Protein AF-A0A5A9YPH4-F1 (afdb_monomer_lite)

pLDDT: mean 94.88, std 5.89, range [71.69, 98.81]

Foldseek 3Di:
DVVVVLVVQLVVLVVQLVVLVVVLVVLVVVLVVLVVQLVVLVVQLVVLVVQLVVQVVCVVVVHHDPVSNVVSVVSNVVSVVSSVVSVVVSVVSVVVNVVSVVSSVVSVVSSVVSVD

Organism: NCBI:txid1852029

Secondary structure (DSSP, 8-state):
-HHHHHHHHHHHHHHHHHHHHHHHHHHHHHHHHHHHHHHHHHHHHHHHHHHHHHHHHHHHTT---HHHHHHHHHHHHHHHHHHHHHHHHHHHHHHHHHHHHHHHHHHHHHHHHHH-

Sequence (116 aa):
TALAAAEADVLGAEANLANAEANLQRQQALIEQARAKVRAEQAELVFARHEQSRYQTLASKGAGSLQNAQQAQSRIDTASARLAEGQAAVDATRKQVSVLEARVGQARGDLQRMQA

Radius of gyration: 25.95 Å; chains: 1; bounding box: 55×13×80 Å

Structure (mmCIF, N/CA/C/O backbone):
data_AF-A0A5A9YPH4-F1
#
_entry.id   AF-A0A5A9YPH4-F1
#
loop_
_atom_site.group_PDB
_atom_site.id
_atom_site.type_symbol
_atom_site.label_atom_id
_atom_site.label_alt_id
_atom_site.label_comp_id
_atom_site.label_asym_id
_atom_site.label_entity_id
_atom_site.label_seq_id
_atom_site.pdbx_PDB_ins_code
_atom_site.Cartn_x
_atom_site.Cartn_y
_atom_site.Cartn_z
_atom_site.occupancy
_atom_site.B_iso_or_equiv
_atom_site.auth_seq_id
_atom_site.auth_comp_id
_atom_site.auth_asym_id
_atom_site.auth_atom_id
_atom_site.pdbx_PDB_model_num
ATOM 1 N N . THR A 1 1 ? -19.720 3.042 43.718 1.00 82.19 1 THR A N 1
ATOM 2 C CA . THR A 1 1 ? -21.181 2.794 43.660 1.00 82.19 1 THR A CA 1
ATOM 3 C C . THR A 1 1 ? -21.491 2.076 42.357 1.00 82.19 1 THR A C 1
ATOM 5 O O . THR A 1 1 ? -20.635 2.088 41.483 1.00 82.19 1 THR A O 1
ATOM 8 N N . ALA A 1 2 ? -22.665 1.452 42.208 1.00 89.25 2 ALA A N 1
ATOM 9 C CA . ALA A 1 2 ? -23.051 0.812 40.942 1.00 89.25 2 ALA A CA 1
ATOM 10 C C . ALA A 1 2 ? -23.099 1.814 39.770 1.00 89.25 2 ALA A C 1
ATOM 12 O O . ALA A 1 2 ? -22.659 1.492 38.675 1.00 89.25 2 ALA A O 1
ATOM 13 N N . LEU A 1 3 ? -23.528 3.055 40.035 1.00 91.25 3 LEU A N 1
ATOM 14 C CA . LEU A 1 3 ? -23.510 4.147 39.057 1.00 91.25 3 LEU A CA 1
ATOM 15 C C . LEU A 1 3 ? -22.093 4.467 38.559 1.00 91.25 3 LEU A C 1
ATOM 17 O O . LEU A 1 3 ? -21.858 4.463 37.361 1.00 91.25 3 LEU A O 1
ATOM 21 N N . ALA A 1 4 ? -21.135 4.659 39.472 1.00 94.25 4 ALA A N 1
ATOM 22 C CA . ALA A 1 4 ? -19.754 4.963 39.089 1.00 94.25 4 ALA A CA 1
ATOM 23 C C . ALA A 1 4 ? -19.094 3.827 38.284 1.00 94.25 4 ALA A C 1
ATOM 25 O O . ALA A 1 4 ? -18.204 4.079 37.480 1.00 94.25 4 ALA A O 1
ATOM 26 N N . ALA A 1 5 ? -19.515 2.575 38.505 1.00 92.25 5 ALA A N 1
ATOM 27 C CA . ALA A 1 5 ? -19.056 1.443 37.704 1.00 92.25 5 ALA A CA 1
ATOM 28 C C . ALA A 1 5 ? -19.632 1.499 36.278 1.00 92.25 5 ALA A C 1
ATOM 30 O O . ALA A 1 5 ? -18.870 1.417 35.324 1.00 92.25 5 ALA A O 1
ATOM 31 N N . ALA A 1 6 ? -20.939 1.744 36.135 1.00 93.31 6 ALA A N 1
ATOM 32 C CA . ALA A 1 6 ? -21.577 1.904 34.827 1.00 93.31 6 ALA A CA 1
ATOM 33 C C . ALA A 1 6 ? -21.000 3.089 34.026 1.00 93.31 6 ALA A C 1
ATOM 35 O O . ALA A 1 6 ? -20.738 2.963 32.834 1.00 93.31 6 ALA A O 1
ATOM 36 N N . GLU A 1 7 ? -20.732 4.225 34.677 1.00 95.88 7 GLU A N 1
ATOM 37 C CA . GLU A 1 7 ? -20.077 5.380 34.042 1.00 95.88 7 GLU A CA 1
ATOM 38 C C . GLU A 1 7 ? -18.666 5.034 33.537 1.00 95.88 7 GLU A C 1
ATOM 40 O O . GLU A 1 7 ? -18.279 5.436 32.438 1.00 95.88 7 GLU A O 1
ATOM 45 N N . ALA A 1 8 ? -17.903 4.258 34.313 1.00 96.38 8 ALA A N 1
ATOM 46 C CA . ALA A 1 8 ? -16.579 3.796 33.907 1.00 96.38 8 ALA A CA 1
ATOM 47 C C . ALA A 1 8 ? -16.642 2.820 32.718 1.00 96.38 8 ALA A C 1
ATOM 49 O O . ALA A 1 8 ? -15.803 2.904 31.818 1.00 96.38 8 ALA A O 1
ATOM 50 N N . ASP A 1 9 ? -17.643 1.936 32.681 1.00 96.81 9 ASP A N 1
ATOM 51 C CA . ASP A 1 9 ? -17.851 0.995 31.577 1.00 96.81 9 ASP A CA 1
ATOM 52 C C . ASP A 1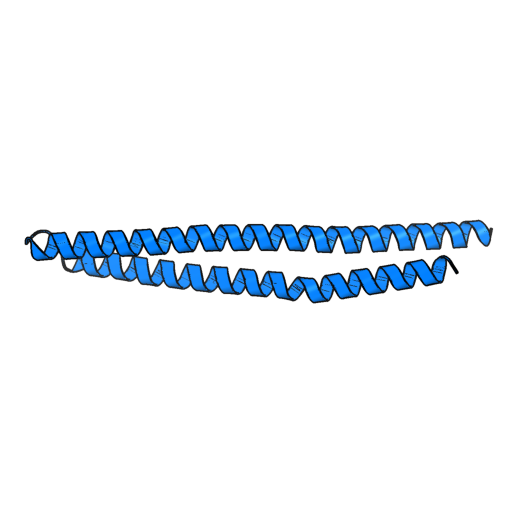 9 ? -18.203 1.722 30.269 1.00 96.81 9 ASP A C 1
ATOM 54 O O . ASP A 1 9 ? -17.641 1.407 29.215 1.00 96.81 9 ASP A O 1
ATOM 58 N N . VAL A 1 10 ? -19.064 2.747 30.333 1.00 97.81 10 VAL A N 1
ATOM 59 C CA . VAL A 1 10 ? -19.382 3.609 29.181 1.00 97.81 10 VAL A CA 1
ATOM 60 C C . VAL A 1 10 ? -18.128 4.323 28.683 1.00 97.81 10 VAL A C 1
ATOM 62 O O . VAL A 1 10 ? -17.810 4.232 27.498 1.00 97.81 10 VAL A O 1
ATOM 65 N N . LEU A 1 11 ? -17.365 4.961 29.577 1.00 98.12 11 LEU A N 1
ATOM 66 C CA . LEU A 1 11 ? -16.129 5.658 29.212 1.00 98.12 11 LEU A CA 1
ATOM 67 C C . LEU A 1 11 ? -15.111 4.713 28.548 1.00 98.12 11 LEU A C 1
ATOM 69 O O . LEU A 1 11 ? -14.457 5.071 27.565 1.00 98.12 11 LEU A O 1
ATOM 73 N N . GLY A 1 12 ? -14.986 3.485 29.059 1.00 98.38 12 GLY A N 1
ATOM 74 C CA . GLY A 1 12 ? -14.142 2.453 28.461 1.00 98.38 12 GLY A CA 1
ATOM 75 C C . GLY A 1 12 ? -14.602 2.057 27.055 1.00 98.38 12 GLY A C 1
ATOM 76 O O . GLY A 1 12 ? -13.780 1.933 26.143 1.00 98.38 12 GLY A O 1
ATOM 77 N N . ALA A 1 13 ? -15.911 1.896 26.848 1.00 98.25 13 ALA A N 1
ATOM 78 C CA . ALA A 1 13 ? -16.478 1.586 25.539 1.00 98.25 13 ALA A CA 1
ATOM 79 C C . ALA A 1 13 ? -16.301 2.738 24.529 1.00 98.25 13 ALA A C 1
ATOM 81 O O . ALA A 1 13 ? -15.963 2.483 23.371 1.00 98.25 13 ALA A O 1
ATOM 82 N N . GLU A 1 14 ? -16.438 3.994 24.962 1.00 98.50 14 GLU A N 1
ATOM 83 C CA . GLU A 1 14 ? -16.157 5.180 24.139 1.00 98.50 14 GLU A CA 1
ATOM 84 C C . GLU A 1 14 ? -14.692 5.222 23.693 1.00 98.50 14 GLU A C 1
ATOM 86 O O . GLU A 1 14 ? -14.404 5.400 22.507 1.00 98.50 14 GLU A O 1
ATOM 91 N N . ALA A 1 15 ? -13.757 4.983 24.618 1.00 98.62 15 ALA A N 1
ATOM 92 C CA . ALA A 1 15 ? -12.331 4.934 24.306 1.00 98.62 15 ALA A CA 1
ATOM 93 C C . ALA A 1 15 ? -11.994 3.809 23.312 1.00 98.62 15 ALA A C 1
ATOM 95 O O . ALA A 1 15 ? -11.196 4.006 22.389 1.00 98.62 15 ALA A O 1
ATOM 96 N N . ASN A 1 16 ? -12.627 2.642 23.459 1.00 98.56 16 ASN A N 1
ATOM 97 C CA . ASN A 1 16 ? -12.456 1.520 22.537 1.00 98.56 16 ASN A CA 1
ATOM 98 C C . ASN A 1 16 ? -12.984 1.843 21.132 1.00 98.56 16 ASN A C 1
ATOM 100 O O . ASN A 1 16 ? -12.309 1.538 20.144 1.00 98.56 16 ASN A O 1
ATOM 104 N N . LEU A 1 17 ? -14.149 2.491 21.025 1.00 98.69 17 LEU A N 1
ATOM 105 C CA . LEU A 1 17 ? -14.692 2.942 19.742 1.00 98.69 17 LEU A CA 1
ATOM 106 C C . LEU A 1 17 ? -13.769 3.971 19.081 1.00 98.69 17 LEU A C 1
ATOM 108 O O . LEU A 1 17 ? -13.390 3.790 17.923 1.00 98.69 17 LEU A O 1
ATOM 112 N N . ALA A 1 18 ? -13.332 4.987 19.827 1.00 98.75 18 ALA A N 1
ATOM 113 C CA . ALA A 1 18 ? -12.407 6.000 19.326 1.00 98.75 18 ALA A CA 1
ATOM 114 C C . ALA A 1 18 ? -11.085 5.379 18.836 1.00 98.75 18 ALA A C 1
ATOM 116 O O . ALA A 1 18 ? -10.556 5.762 17.791 1.00 98.75 18 ALA A O 1
ATOM 117 N N . ASN A 1 19 ? -10.562 4.371 19.542 1.00 98.69 19 ASN A N 1
ATOM 118 C CA . ASN A 1 19 ? -9.373 3.638 19.112 1.00 98.69 19 ASN A CA 1
ATOM 119 C C . ASN A 1 19 ? -9.604 2.852 17.809 1.00 98.69 19 ASN A C 1
ATOM 121 O O . ASN A 1 19 ? -8.738 2.843 16.926 1.00 98.69 19 ASN A O 1
ATOM 125 N N . ALA A 1 20 ? -10.757 2.193 17.670 1.00 98.62 20 ALA A N 1
ATOM 126 C CA . ALA A 1 20 ? -11.110 1.464 16.456 1.00 98.62 20 ALA A CA 1
ATOM 127 C C . ALA A 1 20 ? -11.228 2.411 15.248 1.00 98.62 20 ALA A C 1
ATOM 129 O O . ALA A 1 20 ? -10.663 2.128 14.187 1.00 98.62 20 ALA A O 1
ATOM 130 N N . GLU A 1 21 ? -11.882 3.561 15.423 1.00 98.62 21 GLU A N 1
ATOM 131 C CA . GLU A 1 21 ? -12.033 4.590 14.388 1.00 98.62 21 GLU A CA 1
ATOM 132 C C . GLU A 1 21 ? -10.679 5.208 14.000 1.00 98.62 21 GLU A C 1
ATOM 134 O O . GLU A 1 21 ? -10.363 5.312 12.811 1.00 98.62 21 GLU A O 1
ATOM 139 N N . ALA A 1 22 ? -9.817 5.508 14.977 1.00 98.75 22 ALA A N 1
ATOM 140 C CA . ALA A 1 22 ? -8.460 5.992 14.722 1.00 98.75 22 ALA A CA 1
ATOM 141 C C . ALA A 1 22 ? -7.615 4.976 13.934 1.00 98.75 22 ALA A C 1
ATOM 143 O O . ALA A 1 22 ? -6.854 5.342 13.034 1.00 98.75 22 ALA A O 1
ATOM 144 N N . ASN A 1 23 ? -7.759 3.680 14.222 1.00 98.44 23 ASN A N 1
ATOM 145 C CA . ASN A 1 23 ? -7.080 2.632 13.463 1.00 98.44 23 ASN A CA 1
ATOM 146 C C . ASN A 1 23 ? -7.587 2.525 12.020 1.00 98.44 23 ASN A C 1
ATOM 148 O O . ASN A 1 23 ? -6.775 2.337 11.111 1.00 98.44 23 ASN A O 1
ATOM 152 N N . LEU A 1 24 ? -8.895 2.676 11.794 1.00 98.38 24 LEU A N 1
ATOM 153 C CA . LEU A 1 24 ? -9.475 2.729 10.451 1.00 98.38 24 LEU A CA 1
ATOM 154 C C . LEU A 1 24 ? -8.949 3.941 9.666 1.00 98.38 24 LEU A C 1
ATOM 156 O O . LEU A 1 24 ? -8.499 3.797 8.528 1.00 98.38 24 LEU A O 1
ATOM 160 N N . GLN A 1 25 ? -8.903 5.117 10.293 1.00 98.31 25 GLN A N 1
ATOM 161 C CA . GLN A 1 25 ? -8.335 6.321 9.683 1.00 98.31 25 GLN A CA 1
ATOM 162 C C . GLN A 1 25 ? -6.848 6.141 9.338 1.00 98.31 25 GLN A C 1
ATOM 164 O O . GLN A 1 25 ? -6.411 6.483 8.235 1.00 98.31 25 GLN A O 1
ATOM 169 N N . ARG A 1 26 ? -6.065 5.545 10.245 1.00 98.44 26 ARG A N 1
ATOM 170 C CA . ARG A 1 26 ? -4.660 5.198 9.989 1.00 98.44 26 ARG A CA 1
ATOM 171 C C . ARG A 1 26 ? -4.523 4.260 8.788 1.00 98.44 26 ARG A C 1
ATOM 173 O O . ARG A 1 26 ? -3.622 4.448 7.973 1.00 98.44 26 ARG A O 1
ATOM 180 N N . GLN A 1 27 ? -5.412 3.276 8.643 1.00 98.25 27 GLN A N 1
ATOM 181 C CA . GLN A 1 27 ? -5.403 2.370 7.492 1.00 98.25 27 GLN A CA 1
ATOM 182 C C . GLN A 1 27 ? -5.656 3.109 6.173 1.00 98.25 27 GLN A C 1
ATOM 184 O O . GLN A 1 2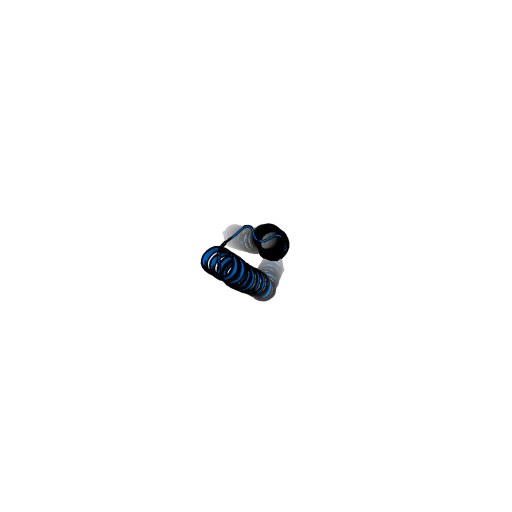7 ? -5.003 2.800 5.174 1.00 98.25 27 GLN A O 1
ATOM 189 N N . GLN A 1 28 ? -6.531 4.118 6.169 1.00 97.44 28 GLN A N 1
ATOM 190 C CA . GLN A 1 28 ? -6.752 4.958 4.992 1.00 97.44 28 GLN A CA 1
ATOM 191 C C . GLN A 1 28 ? -5.487 5.736 4.597 1.00 97.44 28 GLN A C 1
ATOM 193 O O . GLN A 1 28 ? -5.140 5.785 3.416 1.00 97.44 28 GLN A O 1
ATOM 198 N N . ALA A 1 29 ? -4.749 6.278 5.569 1.00 98.31 29 ALA A N 1
ATOM 199 C CA . ALA A 1 29 ? -3.475 6.949 5.307 1.00 98.31 29 ALA A CA 1
ATOM 200 C C . ALA A 1 29 ? -2.425 5.994 4.705 1.00 98.31 29 ALA A C 1
ATOM 202 O O . ALA A 1 29 ? -1.723 6.358 3.761 1.00 98.31 29 ALA A O 1
ATOM 203 N N . LEU A 1 30 ? -2.358 4.749 5.189 1.00 98.12 30 LEU A N 1
ATOM 204 C CA . LEU A 1 30 ? -1.468 3.723 4.631 1.00 98.12 30 LEU A CA 1
ATOM 205 C C . LEU A 1 30 ? -1.838 3.337 3.192 1.00 98.12 30 LEU A C 1
ATOM 207 O O . LEU A 1 30 ? -0.950 3.110 2.373 1.00 98.12 30 LEU A O 1
ATOM 211 N N . ILE A 1 31 ? -3.132 3.300 2.858 1.00 98.25 31 ILE A N 1
ATOM 212 C CA . ILE A 1 31 ? -3.589 3.072 1.479 1.00 98.25 31 ILE A CA 1
ATOM 213 C C . ILE A 1 31 ? -3.112 4.204 0.566 1.00 98.25 31 ILE A C 1
ATOM 215 O O . ILE A 1 31 ? -2.614 3.941 -0.528 1.00 98.25 31 ILE A O 1
ATOM 219 N N . GLU A 1 32 ? -3.224 5.460 1.003 1.00 98.38 32 GLU A N 1
ATOM 220 C CA . GLU A 1 32 ? -2.753 6.599 0.209 1.00 98.38 32 GLU A CA 1
ATOM 221 C C . GLU A 1 32 ? -1.229 6.613 0.049 1.00 98.38 32 GLU A C 1
ATOM 223 O O . GLU A 1 32 ? -0.727 6.886 -1.045 1.00 98.38 32 GLU A O 1
ATOM 228 N N . GLN A 1 33 ? -0.487 6.224 1.088 1.00 98.56 33 GLN A N 1
ATOM 229 C CA . GLN A 1 33 ? 0.958 6.017 1.003 1.00 98.56 33 G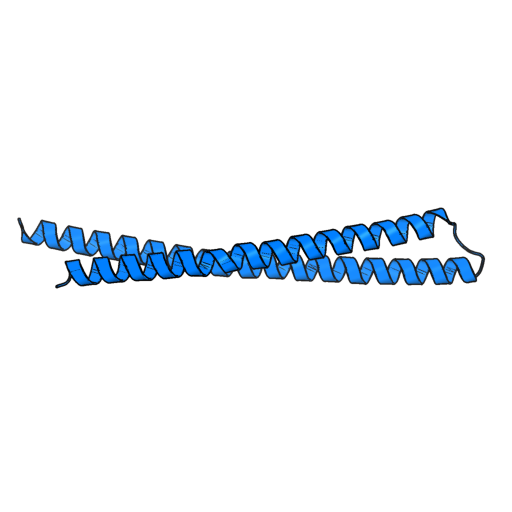LN A CA 1
ATOM 230 C C . GLN A 1 33 ? 1.315 4.926 -0.022 1.00 98.56 33 GLN A C 1
ATOM 232 O O . GLN A 1 33 ? 2.172 5.142 -0.880 1.00 98.56 33 GLN A O 1
ATOM 237 N N . ALA A 1 34 ? 0.641 3.772 0.019 1.00 98.25 34 ALA A N 1
ATOM 238 C CA . ALA A 1 34 ? 0.872 2.679 -0.927 1.00 98.25 34 ALA A CA 1
ATOM 239 C C . ALA A 1 34 ? 0.534 3.096 -2.371 1.00 98.25 34 ALA A C 1
ATOM 241 O O . ALA A 1 34 ? 1.302 2.830 -3.295 1.00 98.25 34 ALA A O 1
ATOM 242 N N . ARG A 1 35 ? -0.562 3.839 -2.573 1.00 98.62 35 ARG A N 1
ATOM 243 C CA . ARG A 1 35 ? -0.918 4.414 -3.882 1.00 98.62 35 ARG A CA 1
ATOM 244 C C . ARG A 1 35 ? 0.136 5.398 -4.383 1.00 98.62 35 ARG A C 1
ATOM 246 O O . ARG A 1 35 ? 0.417 5.426 -5.579 1.00 98.62 35 ARG A O 1
ATOM 253 N N . ALA A 1 36 ? 0.720 6.206 -3.499 1.00 98.75 36 ALA A N 1
ATOM 254 C CA . ALA A 1 36 ? 1.809 7.107 -3.865 1.00 98.75 36 ALA A CA 1
ATOM 255 C C . ALA A 1 36 ? 3.054 6.337 -4.327 1.00 98.75 36 ALA A C 1
ATOM 257 O O . ALA A 1 36 ? 3.645 6.710 -5.340 1.00 98.75 36 ALA A O 1
ATOM 258 N N . LYS A 1 37 ? 3.395 5.232 -3.653 1.00 98.50 37 LYS A N 1
ATOM 259 C CA . LYS A 1 37 ? 4.484 4.338 -4.069 1.00 98.50 37 LYS A CA 1
ATOM 260 C C . LYS A 1 37 ? 4.234 3.749 -5.464 1.00 98.50 37 LYS A C 1
ATOM 262 O O . LYS A 1 37 ? 5.098 3.876 -6.324 1.00 98.50 37 LYS A O 1
ATOM 267 N N . VAL A 1 38 ? 3.026 3.246 -5.731 1.00 98.81 38 VAL A N 1
ATOM 268 C CA . VAL A 1 38 ? 2.632 2.748 -7.066 1.00 98.81 38 VAL A CA 1
ATOM 269 C C . VAL A 1 38 ? 2.782 3.820 -8.147 1.00 98.81 38 VAL A C 1
ATOM 271 O O . VAL A 1 38 ? 3.262 3.536 -9.241 1.00 98.81 38 VAL A O 1
ATOM 274 N N . ARG A 1 39 ? 2.407 5.076 -7.861 1.00 98.81 39 ARG A N 1
ATOM 275 C CA . ARG A 1 39 ? 2.605 6.182 -8.816 1.00 98.81 39 ARG A CA 1
ATOM 276 C C . ARG A 1 39 ? 4.087 6.427 -9.117 1.00 98.81 39 ARG A C 1
ATOM 278 O O . ARG A 1 39 ? 4.420 6.696 -10.269 1.00 98.81 39 ARG A O 1
ATOM 285 N N . ALA A 1 40 ? 4.960 6.321 -8.117 1.00 98.75 40 ALA A N 1
ATOM 286 C CA . ALA A 1 40 ? 6.403 6.443 -8.312 1.00 98.75 40 ALA A CA 1
ATOM 287 C C . ALA A 1 40 ? 6.962 5.285 -9.158 1.00 98.75 40 ALA A C 1
ATOM 289 O O . ALA A 1 40 ? 7.651 5.529 -10.143 1.00 98.75 40 ALA A O 1
ATOM 290 N N . GLU A 1 41 ? 6.590 4.040 -8.854 1.00 98.62 41 GLU A N 1
ATOM 291 C CA . GLU A 1 41 ? 7.002 2.850 -9.622 1.00 98.62 41 GLU A CA 1
ATOM 292 C C . GLU A 1 41 ? 6.503 2.902 -11.073 1.00 98.62 41 GLU A C 1
ATOM 294 O O . GLU A 1 41 ? 7.218 2.543 -12.009 1.00 98.62 41 GLU A O 1
ATOM 299 N N . GLN A 1 42 ? 5.293 3.423 -11.289 1.00 98.75 42 GLN A N 1
ATOM 300 C CA . GLN A 1 42 ? 4.760 3.648 -12.627 1.00 98.75 42 GLN A CA 1
ATOM 301 C C . GLN A 1 42 ? 5.597 4.673 -13.404 1.00 98.75 42 GLN A C 1
ATOM 303 O O . GLN A 1 42 ? 5.836 4.477 -14.599 1.00 98.75 42 GLN A O 1
ATOM 308 N N . ALA A 1 43 ? 6.056 5.743 -12.749 1.00 98.75 43 ALA A N 1
ATOM 309 C CA . ALA A 1 43 ? 6.941 6.730 -13.360 1.00 98.75 43 ALA A CA 1
ATOM 310 C C . ALA A 1 43 ? 8.328 6.139 -13.674 1.00 98.75 43 ALA A C 1
ATOM 312 O O . ALA A 1 43 ? 8.859 6.385 -14.757 1.00 98.75 43 ALA A O 1
ATOM 313 N N . GLU A 1 44 ? 8.880 5.302 -12.788 1.00 98.44 44 GLU A N 1
ATOM 314 C CA . GLU A 1 44 ? 10.127 4.565 -13.041 1.00 98.44 44 GLU A CA 1
ATOM 315 C C . GLU A 1 44 ? 10.008 3.652 -14.268 1.00 98.44 44 GLU A C 1
ATOM 317 O O . GLU A 1 44 ? 10.897 3.640 -15.121 1.00 98.44 44 GLU A O 1
ATOM 322 N N . LEU A 1 45 ? 8.892 2.929 -14.408 1.00 98.56 45 LEU A N 1
ATOM 323 C CA . LEU A 1 45 ? 8.640 2.078 -15.571 1.00 98.56 45 LEU A CA 1
ATOM 324 C C . LEU A 1 45 ? 8.551 2.891 -16.870 1.00 98.56 45 LEU A C 1
ATOM 326 O O . LEU A 1 45 ? 9.119 2.493 -17.889 1.00 98.56 45 LEU A O 1
ATOM 330 N N . VAL A 1 46 ? 7.859 4.033 -16.848 1.00 98.50 46 VAL A N 1
ATOM 331 C CA . VAL A 1 46 ? 7.776 4.941 -18.005 1.00 98.50 46 VAL A CA 1
ATOM 332 C C . VAL A 1 46 ? 9.169 5.436 -18.393 1.00 98.50 46 VAL A C 1
ATOM 334 O O . VAL A 1 46 ? 9.542 5.371 -19.565 1.00 98.50 46 VAL A O 1
ATOM 337 N N . PHE A 1 47 ? 9.971 5.853 -17.413 1.00 97.44 47 PHE A N 1
ATOM 338 C CA . PHE A 1 47 ? 11.346 6.278 -17.648 1.00 97.44 47 PHE A CA 1
ATOM 339 C C . PHE A 1 47 ? 12.203 5.152 -18.247 1.00 97.44 47 PHE A C 1
ATOM 341 O O . PHE A 1 47 ? 12.878 5.368 -19.252 1.00 97.44 47 PHE A O 1
ATOM 348 N N . ALA A 1 48 ? 12.124 3.929 -17.714 1.00 97.19 48 ALA A N 1
ATOM 349 C CA . ALA A 1 48 ? 12.851 2.778 -18.253 1.00 97.19 48 ALA A CA 1
ATOM 350 C C . ALA A 1 48 ? 12.480 2.478 -19.720 1.00 97.19 48 ALA A C 1
ATOM 352 O O . ALA A 1 48 ? 13.354 2.161 -20.530 1.00 97.19 48 ALA A O 1
ATOM 353 N N . ARG A 1 49 ? 11.204 2.644 -20.094 1.00 96.69 49 ARG A N 1
ATOM 354 C CA . ARG A 1 49 ? 10.742 2.513 -21.488 1.00 96.69 49 ARG A CA 1
ATOM 355 C C . ARG A 1 49 ? 11.296 3.611 -22.395 1.00 96.69 49 ARG A C 1
ATOM 357 O O . ARG A 1 49 ? 11.704 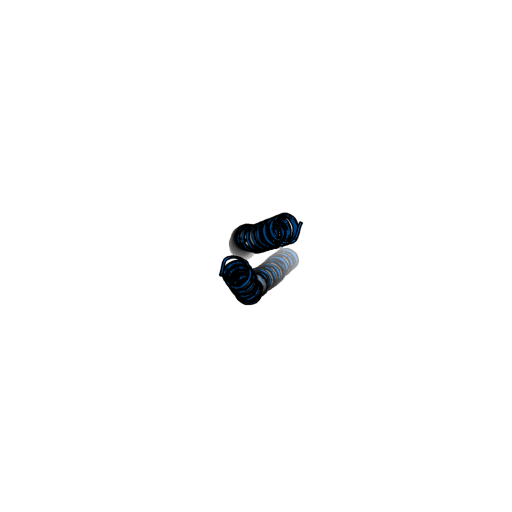3.325 -23.520 1.00 96.69 49 ARG A O 1
ATOM 364 N N . HIS A 1 50 ? 11.357 4.853 -21.916 1.00 96.00 50 HIS A N 1
ATOM 365 C CA . HIS A 1 50 ? 11.980 5.948 -22.665 1.00 96.00 50 HIS A CA 1
ATOM 366 C C . HIS A 1 50 ? 13.476 5.694 -22.895 1.00 96.00 50 HIS A C 1
ATOM 368 O O . HIS A 1 50 ? 13.970 5.874 -24.008 1.00 96.00 50 HIS A O 1
ATOM 374 N N . GLU A 1 51 ? 14.186 5.208 -21.875 1.00 93.06 51 GLU A N 1
ATOM 375 C CA . GLU A 1 51 ? 15.600 4.840 -21.985 1.00 93.06 51 GLU A CA 1
ATOM 376 C C . GLU A 1 51 ? 15.818 3.725 -23.014 1.00 93.06 51 GLU A C 1
ATOM 378 O O . GLU A 1 51 ? 16.719 3.826 -23.848 1.00 93.06 51 GLU A O 1
ATOM 383 N N . GLN A 1 52 ? 14.973 2.689 -23.012 1.00 91.81 52 GLN A N 1
ATOM 384 C CA . GLN A 1 52 ? 15.026 1.630 -24.022 1.00 91.81 52 GLN A CA 1
ATOM 385 C C . GLN A 1 52 ? 14.842 2.185 -25.440 1.00 91.81 52 GLN A C 1
ATOM 387 O O . GLN A 1 52 ? 15.651 1.876 -26.314 1.00 91.81 52 GLN A O 1
ATOM 392 N N . SER A 1 53 ? 13.832 3.031 -25.664 1.00 91.44 53 SER A N 1
ATOM 393 C CA . SER A 1 53 ? 13.593 3.671 -26.968 1.00 91.44 53 SER A CA 1
ATOM 394 C C . SER A 1 53 ? 14.796 4.509 -27.427 1.00 91.44 53 SER A C 1
ATOM 396 O O . SER A 1 53 ? 15.228 4.438 -28.585 1.00 91.44 53 SER A O 1
ATOM 398 N N . ARG A 1 54 ? 15.428 5.239 -26.497 1.00 88.44 54 ARG A N 1
ATOM 399 C CA . ARG A 1 54 ? 16.658 5.992 -26.771 1.00 88.44 54 ARG A CA 1
ATOM 400 C C . ARG A 1 54 ? 17.801 5.070 -27.197 1.00 88.44 54 ARG A C 1
ATOM 402 O O . ARG A 1 54 ? 18.475 5.365 -28.182 1.00 88.44 54 ARG A O 1
ATOM 409 N N . TYR A 1 55 ? 18.021 3.958 -26.495 1.00 86.94 55 TYR A N 1
ATOM 410 C CA . TYR A 1 55 ? 19.083 3.011 -26.847 1.00 86.94 55 TYR A CA 1
ATOM 411 C C . TYR A 1 55 ? 18.828 2.297 -28.176 1.00 86.94 55 TYR A C 1
ATOM 413 O O . TYR A 1 55 ? 19.770 2.125 -28.945 1.00 86.94 55 TYR A O 1
ATOM 421 N N . GLN A 1 56 ? 17.576 1.954 -28.489 1.00 84.38 56 GLN A N 1
ATOM 422 C CA . GLN A 1 56 ? 17.204 1.418 -29.804 1.00 84.38 56 GLN A CA 1
ATOM 423 C C . GLN A 1 56 ? 17.522 2.419 -30.926 1.00 84.38 56 GLN A C 1
ATOM 425 O O . GLN A 1 56 ? 18.124 2.048 -31.931 1.00 84.38 56 GLN A O 1
ATOM 430 N N . THR A 1 57 ? 17.200 3.700 -30.720 1.00 86.81 57 THR A N 1
ATOM 431 C CA . THR A 1 57 ? 17.487 4.779 -31.683 1.00 86.81 57 THR A CA 1
ATOM 432 C C . THR A 1 57 ? 18.986 5.024 -31.870 1.00 86.81 57 THR A C 1
ATOM 434 O O . THR A 1 57 ? 19.438 5.339 -32.969 1.00 86.81 57 THR A O 1
ATOM 437 N N . LEU A 1 58 ? 19.781 4.922 -30.802 1.00 86.12 58 LEU A N 1
ATOM 438 C CA . LEU A 1 58 ? 21.237 5.034 -30.905 1.00 86.12 58 LEU A CA 1
ATOM 439 C C . LEU A 1 58 ? 21.806 3.847 -31.690 1.00 86.12 58 LEU A C 1
ATOM 441 O O . LEU A 1 58 ? 22.567 4.055 -32.638 1.00 86.12 58 LEU A O 1
ATOM 445 N N . ALA A 1 59 ? 21.375 2.625 -31.358 1.00 82.81 59 ALA A N 1
ATOM 446 C CA . ALA A 1 59 ? 21.846 1.410 -32.013 1.00 82.81 59 ALA A CA 1
ATOM 447 C C . ALA A 1 59 ? 21.547 1.425 -33.521 1.00 82.81 59 ALA A C 1
ATOM 449 O O . ALA A 1 59 ? 22.421 1.093 -34.320 1.00 82.81 59 ALA A O 1
ATOM 450 N N . SER A 1 60 ? 20.363 1.901 -33.932 1.00 81.56 60 SER A N 1
ATOM 451 C CA . SER A 1 60 ? 20.009 2.036 -35.354 1.00 81.56 60 SER A CA 1
ATOM 452 C C . SER A 1 60 ? 20.863 3.064 -36.106 1.00 81.56 60 SER A C 1
ATOM 454 O O . SER A 1 60 ? 20.942 3.016 -37.329 1.00 81.56 60 SER A O 1
ATOM 456 N N . LYS A 1 61 ? 21.506 4.000 -35.396 1.00 86.38 61 LYS A N 1
ATOM 457 C CA . LYS A 1 61 ? 22.452 4.984 -35.950 1.00 86.38 61 LYS A CA 1
ATOM 458 C C . LYS A 1 61 ? 23.906 4.490 -35.924 1.00 86.38 61 LYS A C 1
ATOM 460 O O . LYS A 1 61 ? 24.816 5.278 -36.158 1.00 86.38 61 LYS A O 1
ATOM 465 N N . GLY A 1 62 ? 24.135 3.210 -35.613 1.00 77.31 62 GLY A N 1
ATOM 466 C CA . GLY A 1 62 ? 25.470 2.619 -35.487 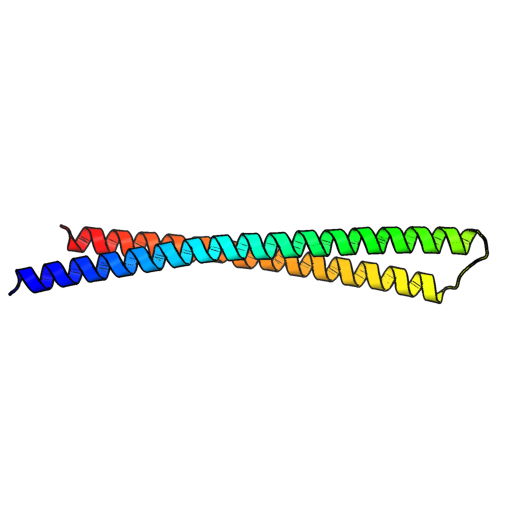1.00 77.31 62 GLY A CA 1
ATOM 467 C C . GLY A 1 62 ? 26.186 2.954 -34.174 1.00 77.31 62 GLY A C 1
ATOM 468 O O . GLY A 1 62 ? 27.369 2.656 -34.036 1.00 77.31 62 GLY A O 1
ATOM 469 N N . ALA A 1 63 ? 25.492 3.562 -33.205 1.00 71.69 63 ALA A N 1
ATOM 470 C CA . ALA A 1 63 ? 26.044 3.939 -31.909 1.00 71.69 63 ALA A CA 1
ATOM 471 C C . ALA A 1 63 ? 25.432 3.087 -30.782 1.00 71.69 63 ALA A C 1
ATOM 473 O O . ALA A 1 63 ? 24.238 3.142 -30.527 1.00 71.69 63 ALA A O 1
ATOM 474 N N . GLY A 1 64 ? 26.237 2.328 -30.039 1.00 74.00 64 GLY A N 1
ATOM 475 C CA . GLY A 1 64 ? 25.772 1.571 -28.866 1.00 74.00 64 GLY A CA 1
ATOM 476 C C . GLY A 1 64 ? 26.016 0.067 -28.956 1.00 74.00 64 GLY A C 1
ATOM 477 O O . GLY A 1 64 ? 26.403 -0.457 -29.995 1.00 74.00 64 GLY A O 1
ATOM 478 N N . SER A 1 65 ? 25.828 -0.624 -27.829 1.00 81.31 65 SER A N 1
ATOM 479 C CA . SER A 1 65 ? 26.155 -2.044 -27.666 1.00 81.31 65 SER A CA 1
ATOM 480 C C . SER A 1 65 ? 24.915 -2.902 -27.397 1.00 81.31 65 SER A C 1
ATOM 482 O O . SER A 1 65 ? 23.928 -2.438 -26.820 1.00 81.31 65 SER A O 1
ATOM 484 N N . LEU A 1 66 ? 24.998 -4.192 -27.741 1.00 81.06 66 LEU A N 1
ATOM 485 C CA . LEU A 1 66 ? 24.022 -5.213 -27.332 1.00 81.06 66 LEU A CA 1
ATOM 486 C C . LEU A 1 66 ? 23.820 -5.225 -25.805 1.00 81.06 66 LEU A C 1
ATOM 488 O O . LEU A 1 66 ? 22.698 -5.373 -25.325 1.00 81.06 66 LEU A O 1
ATOM 492 N N . GLN A 1 67 ? 24.896 -4.992 -25.050 1.00 85.25 67 GLN A N 1
ATOM 493 C CA . GLN A 1 67 ? 24.872 -4.887 -23.592 1.00 85.25 67 GLN A CA 1
ATOM 494 C C . GLN A 1 67 ? 23.954 -3.751 -23.105 1.00 85.25 67 GLN A C 1
ATOM 496 O O . GLN A 1 67 ? 23.186 -3.957 -22.168 1.00 85.25 67 GLN A O 1
ATOM 501 N N . ASN A 1 68 ? 23.972 -2.577 -23.750 1.00 85.31 68 ASN A N 1
ATOM 502 C CA . ASN A 1 68 ? 23.094 -1.460 -23.376 1.00 85.31 68 ASN A CA 1
ATOM 503 C C . ASN A 1 68 ? 21.615 -1.813 -23.588 1.00 85.31 68 ASN A C 1
ATOM 505 O O . ASN A 1 68 ? 20.777 -1.490 -22.746 1.00 85.31 68 ASN A O 1
ATOM 509 N N . ALA A 1 69 ? 21.293 -2.505 -24.685 1.00 81.06 69 ALA A N 1
ATOM 510 C CA . ALA A 1 69 ? 19.931 -2.959 -24.961 1.00 81.06 69 ALA A CA 1
ATOM 511 C C . ALA A 1 69 ? 19.451 -3.989 -23.923 1.00 81.06 69 ALA A C 1
ATOM 513 O O . ALA A 1 69 ? 18.343 -3.866 -23.399 1.00 81.06 69 ALA A O 1
ATOM 514 N N . GLN A 1 70 ? 20.305 -4.956 -23.569 1.00 87.94 70 GLN A N 1
ATOM 515 C CA . GLN A 1 70 ? 20.022 -5.942 -22.520 1.00 87.94 70 GLN A CA 1
ATOM 516 C C . GLN A 1 70 ? 19.822 -5.276 -21.150 1.00 87.94 70 GLN A C 1
ATOM 518 O O . GLN A 1 70 ? 18.874 -5.601 -20.435 1.00 87.94 70 GLN A O 1
ATOM 523 N N . GLN A 1 71 ? 20.661 -4.297 -20.799 1.00 91.62 71 GLN A N 1
ATOM 524 C CA . GLN A 1 71 ? 20.520 -3.551 -19.549 1.00 91.62 71 GLN A CA 1
ATOM 525 C C . GLN A 1 71 ? 19.221 -2.733 -19.517 1.00 91.62 71 GLN A C 1
ATOM 527 O O . GLN A 1 71 ? 18.555 -2.685 -18.483 1.00 91.62 71 GLN A O 1
ATOM 532 N N . ALA A 1 72 ? 18.834 -2.110 -20.633 1.00 91.12 72 ALA A N 1
ATOM 533 C CA . ALA A 1 72 ? 17.584 -1.363 -20.732 1.00 91.12 72 ALA A CA 1
ATOM 534 C C . ALA A 1 72 ? 16.356 -2.271 -20.556 1.00 91.12 72 ALA A C 1
ATOM 536 O O . ALA A 1 72 ? 15.444 -1.922 -19.808 1.00 91.12 72 ALA A O 1
ATOM 537 N N . GLN A 1 73 ? 16.366 -3.457 -21.174 1.00 92.62 73 GLN A N 1
ATOM 538 C CA . GLN A 1 73 ? 15.308 -4.452 -20.991 1.00 92.62 73 GLN A CA 1
ATOM 539 C C . GLN A 1 73 ? 15.213 -4.911 -19.530 1.00 92.62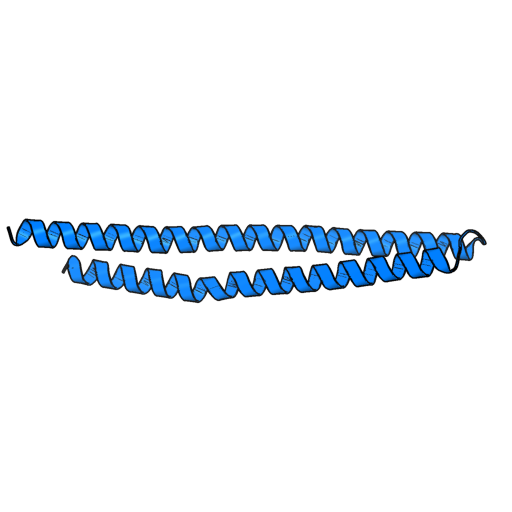 73 GLN A C 1
ATOM 541 O O . GLN A 1 73 ? 14.138 -4.860 -18.943 1.00 92.62 73 GLN A O 1
ATOM 546 N N . SER A 1 74 ? 16.343 -5.246 -18.899 1.00 96.19 74 SER A N 1
ATOM 547 C CA . SER A 1 74 ? 16.362 -5.656 -17.489 1.00 96.19 74 SER A CA 1
ATOM 548 C C . SER A 1 74 ? 15.801 -4.579 -16.546 1.00 96.19 74 SER A C 1
ATOM 550 O O . SER A 1 74 ? 15.106 -4.898 -15.577 1.00 96.19 74 SER A O 1
ATOM 552 N N . ARG A 1 75 ? 16.035 -3.290 -16.840 1.00 97.00 75 ARG A N 1
ATOM 553 C CA . ARG A 1 75 ? 15.438 -2.173 -16.085 1.00 97.00 75 ARG A CA 1
ATOM 554 C C . ARG A 1 75 ? 13.918 -2.114 -16.241 1.00 97.00 75 ARG A C 1
ATOM 556 O O . ARG A 1 75 ? 13.237 -1.859 -15.253 1.00 97.00 75 ARG A O 1
ATOM 563 N N . ILE A 1 76 ? 13.388 -2.370 -17.439 1.00 98.12 76 ILE A N 1
ATOM 564 C CA . ILE A 1 76 ? 11.937 -2.458 -17.671 1.00 98.12 76 ILE A CA 1
ATOM 565 C C . ILE A 1 76 ? 11.336 -3.627 -16.897 1.00 98.12 76 ILE A C 1
ATOM 567 O O . ILE A 1 76 ? 10.320 -3.440 -16.229 1.00 98.12 76 ILE A O 1
ATOM 571 N N . ASP A 1 77 ? 11.959 -4.803 -16.954 1.00 98.38 77 ASP A N 1
ATOM 572 C CA . ASP A 1 77 ? 11.458 -5.999 -16.270 1.00 98.38 77 ASP A CA 1
ATOM 573 C C . ASP A 1 77 ? 11.435 -5.777 -14.751 1.00 98.38 77 ASP A C 1
ATOM 575 O O . ASP A 1 77 ? 10.426 -6.024 -14.090 1.00 98.38 77 ASP A O 1
ATOM 579 N N . THR A 1 78 ? 12.507 -5.191 -14.210 1.00 98.56 78 THR A N 1
ATOM 580 C CA . THR A 1 78 ? 12.609 -4.834 -12.788 1.00 98.56 78 THR A CA 1
ATOM 581 C C . THR A 1 78 ? 11.552 -3.805 -12.382 1.00 98.56 78 THR A C 1
ATOM 583 O O . THR A 1 78 ? 10.875 -3.988 -11.372 1.00 98.56 78 THR A O 1
ATOM 586 N N . ALA A 1 79 ? 11.383 -2.726 -13.154 1.00 98.50 79 ALA A N 1
ATOM 587 C CA . ALA A 1 79 ? 10.389 -1.695 -12.854 1.00 98.50 79 ALA A CA 1
ATOM 588 C C . ALA A 1 79 ? 8.951 -2.232 -12.967 1.00 98.50 79 ALA A C 1
ATOM 590 O O . ALA A 1 79 ? 8.091 -1.871 -12.167 1.00 98.50 79 ALA A O 1
ATOM 591 N N . SER A 1 80 ? 8.698 -3.139 -13.913 1.00 98.69 80 SER A N 1
ATOM 592 C CA . SER A 1 80 ? 7.400 -3.805 -14.069 1.00 98.69 80 SER A CA 1
ATOM 593 C C . SER A 1 80 ? 7.089 -4.711 -12.878 1.00 98.69 80 SER A C 1
ATOM 595 O O . SER A 1 80 ? 5.974 -4.677 -12.363 1.00 98.69 80 SER A O 1
ATOM 597 N N . ALA A 1 81 ? 8.076 -5.477 -12.403 1.00 98.75 81 ALA A N 1
ATOM 598 C CA . ALA A 1 81 ? 7.927 -6.317 -11.218 1.00 98.75 81 ALA A CA 1
ATOM 599 C C . ALA A 1 81 ? 7.647 -5.484 -9.957 1.00 98.75 81 ALA A C 1
ATOM 601 O O . ALA A 1 81 ? 6.737 -5.815 -9.201 1.00 98.75 81 ALA A O 1
ATOM 602 N N . ARG A 1 82 ? 8.365 -4.367 -9.768 1.00 98.56 82 ARG A N 1
ATOM 603 C CA . ARG A 1 82 ? 8.119 -3.435 -8.654 1.00 98.56 82 ARG A CA 1
ATOM 604 C C . ARG A 1 82 ? 6.718 -2.844 -8.701 1.00 98.56 82 ARG A C 1
ATOM 606 O O . ARG A 1 82 ? 6.027 -2.857 -7.694 1.00 98.56 82 ARG A O 1
ATOM 613 N N . LEU A 1 83 ? 6.269 -2.396 -9.874 1.00 98.75 83 LEU A N 1
ATOM 614 C CA . LEU A 1 83 ? 4.914 -1.874 -10.037 1.00 98.75 83 LEU A CA 1
ATOM 615 C C . LEU A 1 83 ? 3.849 -2.923 -9.673 1.00 98.75 83 LEU A C 1
ATOM 617 O O . LEU A 1 83 ? 2.870 -2.596 -9.002 1.00 98.75 83 LEU A O 1
ATOM 621 N N . ALA A 1 84 ? 4.039 -4.178 -10.090 1.00 98.75 84 ALA A N 1
ATOM 622 C CA . ALA A 1 84 ? 3.133 -5.268 -9.736 1.00 98.75 84 ALA A CA 1
ATOM 623 C C . ALA A 1 84 ? 3.130 -5.547 -8.220 1.00 98.75 84 ALA A C 1
ATOM 625 O O . ALA A 1 84 ? 2.066 -5.730 -7.626 1.00 98.75 84 ALA A O 1
ATOM 626 N N . GLU A 1 85 ? 4.301 -5.524 -7.577 1.00 98.62 85 GLU A N 1
ATOM 627 C CA . GLU A 1 85 ? 4.435 -5.633 -6.119 1.00 98.62 85 GLU A CA 1
ATOM 628 C C . GLU A 1 85 ? 3.696 -4.493 -5.398 1.00 98.62 85 GLU A C 1
ATOM 630 O O . GLU A 1 85 ? 2.906 -4.742 -4.483 1.00 98.62 85 GLU A O 1
ATOM 635 N N . GLY A 1 86 ? 3.892 -3.244 -5.827 1.00 98.44 86 GLY A N 1
ATOM 636 C CA . GLY A 1 86 ? 3.222 -2.085 -5.244 1.00 98.44 86 GLY A CA 1
ATOM 637 C C . GLY A 1 86 ? 1.703 -2.144 -5.391 1.00 98.44 86 GLY A C 1
ATOM 638 O O . GLY A 1 86 ? 0.976 -1.842 -4.441 1.00 98.44 86 GLY A O 1
ATOM 639 N N . GLN A 1 87 ? 1.202 -2.583 -6.549 1.00 98.62 87 GLN A N 1
ATOM 640 C CA . GLN A 1 87 ? -0.232 -2.794 -6.770 1.00 98.62 87 GLN A CA 1
ATOM 641 C C . GLN A 1 87 ? -0.794 -3.854 -5.813 1.00 98.62 87 GLN A C 1
ATOM 643 O O . GLN A 1 87 ? -1.806 -3.609 -5.153 1.00 98.62 87 GLN A O 1
ATOM 648 N N . ALA A 1 88 ? -0.095 -4.981 -5.649 1.00 98.50 88 ALA A N 1
ATOM 649 C CA . ALA A 1 88 ? -0.480 -6.013 -4.689 1.00 98.50 88 ALA A CA 1
ATOM 650 C C . ALA A 1 88 ? -0.479 -5.489 -3.239 1.00 98.50 88 ALA A C 1
ATOM 652 O O . ALA A 1 88 ? -1.372 -5.825 -2.457 1.00 98.50 88 ALA A O 1
ATOM 653 N N . ALA A 1 89 ? 0.469 -4.619 -2.878 1.00 97.19 89 ALA A N 1
ATOM 654 C CA . ALA A 1 89 ? 0.514 -3.985 -1.561 1.00 97.19 89 ALA A CA 1
ATOM 655 C C . ALA A 1 89 ? -0.671 -3.024 -1.322 1.00 97.19 89 ALA A C 1
ATOM 657 O O . ALA A 1 89 ? -1.242 -2.999 -0.225 1.00 97.19 89 ALA A O 1
ATOM 658 N N . VAL A 1 90 ? -1.100 -2.265 -2.339 1.00 98.31 90 VAL A N 1
ATOM 659 C CA . VAL A 1 90 ? -2.331 -1.451 -2.268 1.00 98.31 90 VAL A CA 1
ATOM 660 C C . VAL A 1 90 ? -3.550 -2.338 -2.018 1.00 98.31 90 VAL A C 1
ATOM 662 O O . VAL A 1 90 ? -4.386 -2.024 -1.171 1.00 98.31 90 VAL A O 1
ATOM 665 N N . ASP A 1 91 ? -3.656 -3.468 -2.705 1.00 97.81 91 ASP A N 1
ATOM 666 C CA . ASP A 1 91 ? -4.796 -4.366 -2.526 1.00 97.81 91 ASP A CA 1
ATOM 667 C C . ASP A 1 91 ? -4.786 -5.062 -1.160 1.00 97.81 91 ASP A C 1
ATOM 669 O O . ASP A 1 91 ? -5.835 -5.193 -0.524 1.00 97.81 91 ASP A O 1
ATOM 673 N N . ALA A 1 92 ? -3.613 -5.445 -0.652 1.00 95.19 92 ALA A N 1
ATOM 674 C CA . ALA A 1 92 ? -3.473 -5.988 0.696 1.00 95.19 92 ALA A CA 1
ATOM 675 C C . ALA A 1 92 ? -3.902 -4.970 1.768 1.00 95.19 92 ALA A C 1
ATOM 677 O O . ALA A 1 92 ? -4.689 -5.298 2.658 1.00 95.19 92 ALA A O 1
ATOM 678 N N . THR A 1 93 ? -3.453 -3.716 1.652 1.00 94.38 93 THR A N 1
ATOM 679 C CA . THR A 1 93 ? -3.839 -2.643 2.586 1.00 94.38 93 THR A CA 1
ATOM 680 C C . THR A 1 93 ? -5.330 -2.308 2.508 1.00 94.38 93 THR A C 1
ATOM 682 O O . THR A 1 93 ? -5.952 -2.056 3.538 1.00 94.38 93 THR A O 1
ATOM 685 N N . ARG A 1 94 ? -5.943 -2.383 1.321 1.00 96.19 94 ARG A N 1
ATOM 686 C CA . ARG A 1 94 ? -7.397 -2.231 1.151 1.00 96.19 94 ARG A CA 1
ATOM 687 C C . ARG A 1 94 ? -8.193 -3.334 1.836 1.00 96.19 94 ARG A C 1
ATOM 689 O O . ARG A 1 94 ? -9.189 -3.037 2.484 1.00 96.19 94 ARG A O 1
ATOM 696 N N . LYS A 1 95 ? -7.769 -4.596 1.737 1.00 94.81 95 LYS A N 1
ATOM 697 C CA . LYS A 1 95 ? -8.490 -5.723 2.363 1.00 94.81 95 LYS A CA 1
ATOM 698 C C . LYS A 1 95 ? -8.618 -5.567 3.882 1.00 94.81 95 LYS A C 1
ATOM 700 O O . LYS A 1 95 ? -9.640 -5.953 4.448 1.00 94.81 95 LYS A O 1
ATOM 705 N N . GLN A 1 96 ? -7.634 -4.935 4.524 1.00 95.12 96 GLN A N 1
ATOM 706 C CA . GLN A 1 96 ? -7.642 -4.672 5.964 1.00 95.12 96 GLN A CA 1
ATOM 707 C C . GLN A 1 96 ? -8.760 -3.711 6.410 1.00 95.12 96 GLN A C 1
ATOM 709 O O . GLN A 1 96 ? -9.159 -3.755 7.573 1.00 95.12 96 GLN A O 1
ATOM 714 N N . VAL A 1 97 ? -9.300 -2.884 5.504 1.00 97.50 97 VAL A N 1
ATOM 715 C CA . VAL A 1 97 ? -10.390 -1.935 5.799 1.00 97.50 97 VAL A CA 1
ATOM 716 C C . VAL A 1 97 ? -11.626 -2.664 6.314 1.00 97.50 97 VAL A C 1
ATOM 718 O O . VAL A 1 97 ? -12.103 -2.326 7.388 1.00 97.50 97 VAL A O 1
ATOM 721 N N . SER A 1 98 ? -12.063 -3.727 5.632 1.00 95.31 98 SER A N 1
ATOM 722 C CA . SER A 1 98 ? -13.258 -4.494 6.028 1.00 95.31 98 SER A CA 1
ATOM 723 C C . SER A 1 98 ? -13.173 -5.050 7.458 1.00 95.31 98 SER A C 1
ATOM 725 O O . SER A 1 98 ? -14.138 -5.017 8.218 1.00 95.31 98 SER A O 1
ATOM 727 N N . VAL A 1 99 ? -11.984 -5.506 7.866 1.00 96.62 99 VAL A N 1
ATOM 728 C CA . VAL A 1 99 ? -11.725 -6.001 9.226 1.00 96.62 99 VAL A CA 1
ATOM 729 C C . VAL A 1 99 ? -11.810 -4.865 10.247 1.00 96.62 99 VAL A C 1
ATOM 731 O O . VAL A 1 99 ? -12.308 -5.065 11.353 1.00 96.62 99 VAL A O 1
ATOM 734 N N . LEU A 1 100 ? -11.317 -3.675 9.904 1.00 98.19 100 LEU A N 1
ATOM 735 C CA . LEU A 1 100 ? -11.358 -2.510 10.789 1.00 98.19 100 LEU A CA 1
ATOM 736 C C . LEU A 1 100 ? -12.766 -1.913 10.883 1.00 98.19 100 LEU A C 1
ATOM 738 O O . LEU A 1 100 ? -13.185 -1.557 11.978 1.00 98.19 100 LEU A O 1
ATOM 742 N N . GLU A 1 101 ? -13.524 -1.883 9.788 1.00 98.31 101 GLU A N 1
ATOM 743 C CA . GLU A 1 101 ? -14.939 -1.493 9.783 1.00 98.31 101 GLU A CA 1
ATOM 744 C C . GLU A 1 101 ? -15.772 -2.415 10.678 1.00 98.31 101 GLU A C 1
ATOM 746 O O . GLU A 1 101 ? -16.565 -1.935 11.488 1.00 98.31 101 GLU A O 1
ATOM 751 N N . ALA A 1 102 ? -15.538 -3.731 10.613 1.00 98.31 102 ALA A N 1
ATOM 752 C CA . ALA A 1 102 ? -16.188 -4.687 11.506 1.00 98.31 102 ALA A CA 1
ATOM 753 C C . ALA A 1 102 ? -15.854 -4.418 12.985 1.00 98.31 102 ALA A C 1
ATOM 755 O O . ALA A 1 102 ? -16.742 -4.470 13.835 1.00 98.31 102 ALA A O 1
ATOM 756 N N . ARG A 1 103 ? -14.598 -4.071 13.302 1.00 98.25 103 ARG A N 1
ATOM 757 C CA . ARG A 1 103 ? -14.185 -3.705 14.671 1.00 98.25 103 ARG A CA 1
ATOM 758 C C . ARG A 1 103 ? -14.834 -2.410 15.153 1.00 98.25 103 ARG A C 1
ATOM 760 O O . ARG A 1 103 ? -15.251 -2.350 16.304 1.00 98.25 103 ARG A O 1
ATOM 767 N N . VAL A 1 104 ? -14.956 -1.404 14.286 1.00 98.75 104 VAL A N 1
ATOM 768 C CA . VAL A 1 104 ? -15.701 -0.170 14.590 1.00 98.75 104 VAL A CA 1
ATOM 769 C C . VAL A 1 104 ? -17.168 -0.494 14.869 1.00 98.75 104 VAL A C 1
ATOM 771 O O . VAL A 1 104 ? -17.718 -0.034 15.865 1.00 98.75 104 VAL A O 1
ATOM 774 N N . GLY A 1 105 ? -17.795 -1.328 14.033 1.00 98.62 105 GLY A N 1
ATOM 775 C CA . GLY A 1 105 ? -19.175 -1.774 14.230 1.00 98.62 105 GLY A CA 1
ATOM 776 C C . GLY A 1 105 ? -19.378 -2.509 15.556 1.00 98.62 105 GLY A C 1
ATOM 777 O O . GLY A 1 105 ? -20.321 -2.203 16.284 1.00 98.62 105 GLY A O 1
ATOM 778 N N . GLN A 1 106 ? -18.465 -3.420 15.904 1.00 98.56 106 GLN A N 1
ATOM 779 C CA . GLN A 1 106 ? -18.483 -4.127 17.184 1.00 98.56 106 GLN A CA 1
ATOM 780 C C . GLN A 1 106 ? -18.364 -3.150 18.362 1.00 98.56 106 GLN A C 1
ATOM 782 O O . GLN A 1 106 ? -19.233 -3.146 19.229 1.00 98.56 106 GLN A O 1
ATOM 787 N N . ALA A 1 107 ? -17.346 -2.282 18.366 1.00 98.56 107 ALA A N 1
ATOM 788 C CA . ALA A 1 107 ? -17.128 -1.320 19.446 1.00 98.56 107 ALA A CA 1
ATOM 789 C C . ALA A 1 107 ? -18.314 -0.354 19.612 1.00 98.56 107 ALA A C 1
ATOM 791 O O . ALA A 1 107 ? -18.700 -0.023 20.731 1.00 98.56 107 ALA A O 1
ATOM 792 N N . ARG A 1 108 ? -18.947 0.048 18.503 1.00 98.62 108 ARG A N 1
ATOM 793 C CA . ARG A 1 108 ? -20.160 0.873 18.521 1.00 98.62 108 ARG A CA 1
ATOM 794 C C . ARG A 1 108 ? -21.345 0.133 19.135 1.00 98.62 108 ARG A C 1
ATOM 796 O O . ARG A 1 108 ? -22.073 0.718 19.930 1.00 98.62 108 ARG A O 1
ATOM 803 N N . GLY A 1 109 ? -21.537 -1.137 18.782 1.00 98.31 109 GLY A N 1
ATOM 804 C CA . GLY A 1 109 ? -22.573 -1.975 19.384 1.00 98.31 109 GLY A CA 1
ATOM 805 C C . GLY A 1 109 ? -22.335 -2.211 20.877 1.00 98.31 109 GLY A C 1
ATOM 806 O O . GLY A 1 109 ? -23.283 -2.209 21.656 1.00 98.31 109 GLY A O 1
ATOM 807 N N . ASP A 1 110 ? -21.080 -2.382 21.290 1.00 97.88 110 ASP A N 1
ATOM 808 C CA . ASP A 1 110 ? -20.701 -2.531 22.697 1.00 97.88 110 ASP A CA 1
ATOM 809 C C . ASP A 1 110 ? -21.013 -1.253 23.491 1.00 97.88 110 ASP A C 1
ATOM 811 O O . ASP A 1 110 ? -21.659 -1.335 24.533 1.00 97.88 110 ASP A O 1
ATOM 815 N N . LEU A 1 111 ? -20.668 -0.077 22.954 1.00 98.12 111 LEU A N 1
ATOM 816 C CA . LEU A 1 111 ? -21.019 1.215 23.550 1.00 98.12 111 LEU A CA 1
ATOM 817 C C . LEU A 1 111 ? -22.536 1.398 23.691 1.00 98.12 111 LEU A C 1
ATOM 819 O O . LEU A 1 111 ? -23.009 1.770 24.761 1.00 98.12 111 LEU A O 1
ATOM 823 N N . GLN A 1 112 ? -23.309 1.075 22.649 1.00 97.75 112 GLN A N 1
ATOM 824 C CA . GLN A 1 112 ? -24.773 1.161 22.702 1.00 97.75 112 GLN A CA 1
ATOM 825 C C . GLN A 1 112 ? -25.376 0.274 23.796 1.00 97.75 112 GLN A C 1
ATOM 827 O O . GLN A 1 112 ? -26.339 0.683 24.434 1.00 97.75 112 GLN A O 1
ATOM 832 N N . ARG A 1 113 ? -24.816 -0.922 24.037 1.00 96.50 113 ARG A N 1
ATOM 833 C CA . ARG A 1 113 ? -25.284 -1.799 25.124 1.00 96.50 113 ARG A CA 1
ATOM 834 C C . ARG A 1 113 ? -24.972 -1.248 26.513 1.00 96.50 113 ARG A C 1
ATOM 836 O O . ARG A 1 113 ? -25.743 -1.517 27.420 1.00 96.50 113 ARG A O 1
ATOM 843 N N . MET A 1 114 ? -23.868 -0.518 26.681 1.00 94.56 114 MET A N 1
ATOM 844 C CA . MET A 1 114 ? -23.502 0.095 27.968 1.00 94.56 114 MET A CA 1
ATOM 845 C C . MET A 1 114 ? -24.299 1.372 28.264 1.00 94.56 114 MET A C 1
ATOM 847 O O . MET A 1 114 ? -24.454 1.743 29.421 1.00 94.56 114 MET A O 1
ATOM 851 N N . GLN A 1 115 ? -24.781 2.056 27.223 1.00 92.12 115 GLN A N 1
ATOM 852 C CA . GLN A 1 115 ? -25.584 3.278 27.338 1.00 92.12 115 GLN A CA 1
ATOM 853 C C . GLN A 1 115 ? -27.091 3.019 27.526 1.00 92.12 115 GLN A C 1
ATOM 855 O O . GLN A 1 115 ? -27.827 3.970 27.794 1.00 92.12 115 GLN A O 1
ATOM 860 N N . ALA A 1 116 ? -27.546 1.777 27.334 1.00 89.06 116 ALA A N 1
ATOM 861 C CA . ALA A 1 116 ? -28.943 1.359 27.476 1.00 89.06 116 ALA A CA 1
ATOM 862 C C . ALA A 1 116 ? -29.286 1.002 28.928 1.00 89.06 116 ALA A C 1
ATOM 864 O O . ALA A 1 116 ? -30.396 1.383 29.365 1.00 89.06 116 ALA A O 1
#

InterPro domains:
  IPR058624 Multidrug resistance protein MdtA-like, alpha-helical hairpin domain [PF25876] (32-96)